Protein AF-A0A836AC25-F1 (afdb_monomer_lite)

Foldseek 3Di:
DAAEAEDEWAAQDEAEDEAEASHKYKYQPLVRADPQFFKKDKAWDPQKWKWKAAPRDTHTDDRPDPDIDTRDRRIIIIIHGNDFDPDFQPIKMKMFTAHPPDPDGPTITMYGYGYDYD

Radius of gyration: 13.63 Å; chains: 1; bounding box: 31×25×35 Å

Organism: Ovis aries (NCBI:txid9940)

Sequence (118 aa):
MLRERTVRLHYGSRVEAVYVLGTHLWTDVYSAAPTGAQTFSLKHSERVRVEVVRDGQAEEVATNGKQRWPLSPSTTLRLTMSQASPEASSDKVTVSYYEEEGITPVDQAGLFLTAIGC

InterPro domains:
  IPR004303 Protein-arginine deiminase [PTHR10837] (1-116)
  IPR008972 Cupredoxin [SSF49503] (5-115)
  IPR013732 Protein-arginine deiminase (PAD), N-terminal [PF08526] (1-114)
  IPR038685 PAD, N-terminal domain superfamily [G3DSA:2.60.40.1860] (3-118)

Secondary structure (DSSP, 8-state):
-PEEEEEE--TTSEEEEEEETTEEEEEESSTTSPTT--EEEEEE-TTEEEEEEETTEEEEEPTT---EEE--TTEEEEEEESS--SSTT-EEEEEEEE-TT-SS-SEEEEEEEEEE--

pLDDT: mean 83.15, std 8.18, range [44.81, 90.94]

Structure (mmCIF, N/CA/C/O backbone):
data_AF-A0A836AC25-F1
#
_entry.id   AF-A0A836AC25-F1
#
loop_
_atom_site.group_PDB
_atom_site.id
_atom_site.type_symbol
_atom_site.label_atom_id
_atom_site.label_alt_id
_atom_site.label_comp_id
_atom_site.label_asym_id
_atom_site.label_entity_id
_atom_site.label_seq_id
_atom_site.pdbx_PDB_ins_code
_atom_site.Cartn_x
_atom_site.Cartn_y
_atom_site.Cartn_z
_atom_site.occupancy
_atom_site.B_iso_or_equiv
_atom_site.auth_seq_id
_atom_site.auth_comp_id
_atom_site.auth_asym_id
_atom_site.auth_atom_id
_atom_site.pdbx_PDB_model_num
ATOM 1 N N . MET A 1 1 ? -5.845 -11.591 20.024 1.00 44.81 1 MET A N 1
ATOM 2 C CA . MET A 1 1 ? -5.372 -11.948 18.670 1.00 44.81 1 MET A CA 1
ATOM 3 C C . MET A 1 1 ? -5.778 -10.811 17.747 1.00 44.81 1 MET A C 1
ATOM 5 O O . MET A 1 1 ? -6.975 -10.591 17.611 1.00 44.81 1 MET A O 1
ATOM 9 N N . LEU A 1 2 ? -4.829 -10.029 17.219 1.00 55.59 2 LEU A N 1
ATOM 10 C CA . LEU A 1 2 ? -5.150 -9.014 16.207 1.00 55.59 2 LEU A CA 1
ATOM 11 C C . LEU A 1 2 ? -5.576 -9.734 14.925 1.00 55.59 2 LEU A C 1
ATOM 13 O O . LEU A 1 2 ? -4.939 -10.704 14.518 1.00 55.59 2 LEU A O 1
ATOM 17 N N . ARG A 1 3 ? -6.695 -9.313 14.336 1.00 67.38 3 ARG A N 1
ATOM 18 C CA . ARG A 1 3 ? -7.231 -9.924 13.116 1.00 67.38 3 ARG A CA 1
ATOM 19 C C . ARG A 1 3 ? -6.494 -9.322 11.923 1.00 67.38 3 ARG A C 1
ATOM 21 O O . ARG A 1 3 ? -6.488 -8.104 11.775 1.00 67.38 3 ARG A O 1
ATOM 28 N N . GLU A 1 4 ? -5.890 -10.158 11.090 1.00 75.25 4 GLU A N 1
ATOM 29 C CA . GLU A 1 4 ? -5.199 -9.696 9.884 1.00 75.25 4 GLU A CA 1
ATOM 30 C C . GLU A 1 4 ? -6.179 -9.656 8.708 1.00 75.25 4 GLU A C 1
ATOM 32 O O . GLU A 1 4 ? -6.963 -10.591 8.515 1.00 75.25 4 GLU A O 1
ATOM 37 N N . ARG A 1 5 ? -6.150 -8.584 7.911 1.00 79.62 5 ARG A N 1
ATOM 38 C CA . ARG A 1 5 ? -6.956 -8.476 6.688 1.00 79.62 5 ARG A CA 1
ATOM 39 C C . ARG A 1 5 ? -6.073 -8.102 5.508 1.00 79.62 5 ARG A C 1
ATOM 41 O O . ARG A 1 5 ? -5.397 -7.084 5.549 1.00 79.62 5 ARG A O 1
ATOM 48 N N . THR A 1 6 ? -6.105 -8.882 4.434 1.00 80.06 6 THR A N 1
ATOM 49 C CA . THR A 1 6 ? -5.382 -8.537 3.203 1.00 80.06 6 THR A CA 1
ATOM 50 C C . THR A 1 6 ? -6.279 -7.717 2.282 1.00 80.06 6 THR A C 1
ATOM 52 O O . THR A 1 6 ? -7.394 -8.135 1.968 1.00 80.06 6 THR A O 1
ATOM 55 N N . VAL A 1 7 ? -5.794 -6.563 1.833 1.00 81.56 7 VAL A N 1
ATOM 56 C CA . VAL A 1 7 ? -6.429 -5.737 0.803 1.00 81.56 7 VAL A CA 1
ATOM 57 C C . VAL A 1 7 ? -5.468 -5.619 -0.365 1.00 81.56 7 VAL A C 1
ATOM 59 O O . VAL A 1 7 ? -4.297 -5.310 -0.191 1.00 81.56 7 VAL A O 1
ATOM 62 N N . ARG A 1 8 ? -5.948 -5.905 -1.571 1.00 77.12 8 ARG A N 1
ATOM 63 C CA . ARG A 1 8 ? -5.128 -5.797 -2.777 1.00 77.12 8 ARG A CA 1
ATOM 64 C C . ARG A 1 8 ? -5.387 -4.451 -3.426 1.00 77.12 8 ARG A C 1
ATOM 66 O O . ARG A 1 8 ? -6.544 -4.078 -3.621 1.00 77.12 8 ARG A O 1
ATOM 73 N N . LEU A 1 9 ? -4.313 -3.736 -3.742 1.00 77.69 9 LEU A N 1
ATOM 74 C CA . LEU A 1 9 ? -4.411 -2.552 -4.582 1.00 77.69 9 LEU A CA 1
ATOM 75 C C . LEU A 1 9 ? -4.782 -2.978 -6.001 1.00 77.69 9 LEU A C 1
ATOM 77 O O . LEU A 1 9 ? -4.387 -4.048 -6.465 1.00 77.69 9 LEU A O 1
ATOM 81 N N . HIS A 1 10 ? -5.545 -2.130 -6.681 1.00 73.44 10 HIS A N 1
ATOM 82 C CA . HIS A 1 10 ? -5.834 -2.286 -8.098 1.00 73.44 10 HIS A CA 1
ATOM 83 C C . HIS A 1 10 ? -5.091 -1.209 -8.883 1.00 73.44 10 HIS A C 1
ATOM 85 O O . HIS A 1 10 ? -5.157 -0.028 -8.544 1.00 73.44 10 HIS A O 1
ATOM 91 N N . TYR A 1 11 ? -4.396 -1.645 -9.931 1.00 67.62 11 TYR A N 1
ATOM 92 C CA . TYR A 1 11 ? -3.693 -0.780 -10.875 1.00 67.62 11 TYR A CA 1
ATOM 93 C C . TYR A 1 11 ? -4.639 0.271 -11.484 1.00 67.62 11 TYR A C 1
ATOM 95 O O . TYR A 1 11 ? -5.775 -0.055 -11.848 1.00 67.62 11 TYR A O 1
ATOM 103 N N . GLY A 1 12 ? -4.189 1.529 -11.562 1.00 65.56 12 GLY A N 1
ATOM 104 C CA . GLY A 1 12 ? -4.940 2.649 -12.143 1.00 65.56 12 GLY A CA 1
ATOM 105 C C . GLY A 1 12 ? -6.298 2.968 -11.497 1.00 65.56 12 GLY A C 1
ATOM 106 O O . GLY A 1 12 ? -7.091 3.707 -12.079 1.00 65.56 12 GLY A O 1
ATOM 107 N N . SER A 1 13 ? -6.616 2.400 -10.327 1.00 73.81 13 SER A N 1
ATOM 108 C CA . SER A 1 13 ? -7.925 2.543 -9.678 1.00 73.81 13 SER A CA 1
ATOM 109 C C . SER A 1 13 ? -7.808 2.909 -8.203 1.00 73.81 13 SER A C 1
ATOM 111 O O . SER A 1 13 ? -6.855 2.553 -7.509 1.00 73.81 13 SER A O 1
ATOM 113 N N . ARG A 1 14 ? -8.830 3.608 -7.699 1.00 81.19 14 ARG A N 1
ATOM 114 C CA . ARG A 1 14 ? -9.011 3.818 -6.261 1.00 81.19 14 ARG A CA 1
ATOM 115 C C . ARG A 1 14 ? -9.713 2.611 -5.644 1.00 81.19 14 ARG A C 1
ATOM 117 O O . ARG A 1 14 ? -10.768 2.200 -6.119 1.00 81.19 14 ARG A O 1
ATOM 124 N N . VAL A 1 15 ? -9.139 2.066 -4.582 1.00 85.75 15 VAL A N 1
ATOM 125 C CA . VAL A 1 15 ? -9.748 1.017 -3.765 1.00 85.75 15 VAL A CA 1
ATOM 126 C C . VAL A 1 15 ? -10.320 1.673 -2.520 1.00 85.75 15 VAL A C 1
ATOM 128 O O . VAL A 1 15 ? -9.601 2.358 -1.801 1.00 85.75 15 VAL A O 1
ATOM 131 N N . GLU A 1 16 ? -11.604 1.468 -2.257 1.00 85.19 16 GLU A N 1
ATOM 132 C CA . GLU A 1 16 ? -12.260 1.920 -1.030 1.00 85.19 16 GLU A CA 1
ATOM 133 C C . GLU A 1 16 ? -12.453 0.717 -0.105 1.00 85.19 16 GLU A C 1
ATOM 135 O O . GLU A 1 16 ? -13.041 -0.294 -0.495 1.00 85.19 16 GLU A O 1
ATOM 140 N N . ALA A 1 17 ? -11.923 0.794 1.114 1.00 85.25 17 ALA A N 1
ATOM 141 C CA . ALA A 1 17 ? -11.991 -0.292 2.080 1.00 85.25 17 ALA A CA 1
ATOM 142 C C . ALA A 1 17 ? -12.337 0.210 3.485 1.00 85.25 17 ALA A C 1
ATOM 144 O O . ALA A 1 17 ? -11.907 1.267 3.939 1.00 85.25 17 ALA A O 1
ATOM 145 N N . VAL A 1 18 ? -13.111 -0.595 4.208 1.00 86.12 18 VAL A N 1
ATOM 146 C CA . VAL A 1 18 ? -13.440 -0.335 5.612 1.00 86.12 18 VAL A CA 1
ATOM 147 C C . VAL A 1 18 ? -12.365 -0.951 6.504 1.00 86.12 18 VAL A C 1
ATOM 149 O O . VAL A 1 18 ?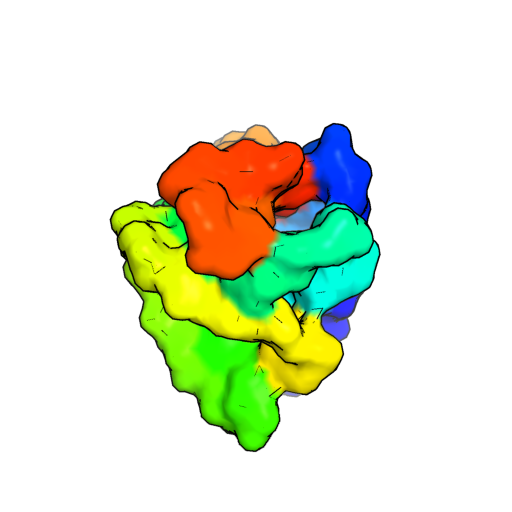 -12.090 -2.153 6.414 1.00 86.12 18 VAL A O 1
ATOM 152 N N . TYR A 1 19 ? -11.786 -0.133 7.377 1.00 86.75 19 TYR A N 1
ATOM 153 C CA . TYR A 1 19 ? -10.807 -0.533 8.379 1.00 86.75 19 TYR A CA 1
ATOM 154 C C . TYR A 1 19 ? -11.508 -0.703 9.729 1.00 86.75 19 TYR A C 1
ATOM 156 O O . TYR A 1 19 ? -12.272 0.162 10.135 1.00 86.75 19 TYR A O 1
ATOM 164 N N . VAL A 1 20 ? -11.257 -1.797 10.448 1.00 86.69 20 VAL A N 1
ATOM 165 C CA . VAL A 1 20 ? -11.829 -2.003 11.790 1.00 86.69 20 VAL A CA 1
ATOM 166 C C . VAL A 1 20 ? -10.738 -1.794 12.832 1.00 86.69 20 VAL A C 1
ATOM 168 O O . VAL A 1 20 ? -9.679 -2.418 12.742 1.00 86.69 20 VAL A O 1
ATOM 171 N N . LEU A 1 21 ? -10.964 -0.926 13.819 1.00 86.38 21 LEU A N 1
ATOM 172 C CA . LEU A 1 21 ? -9.980 -0.693 14.884 1.00 86.38 21 LEU A CA 1
ATOM 173 C C . LEU A 1 21 ? -9.640 -1.992 15.633 1.00 86.38 21 LEU A C 1
ATOM 175 O O . LEU A 1 21 ? -10.489 -2.860 15.825 1.00 86.38 21 LEU A O 1
ATOM 179 N N . GLY A 1 22 ? -8.370 -2.145 16.019 1.00 83.56 22 GLY A N 1
ATOM 180 C CA . GLY A 1 22 ? -7.853 -3.383 16.622 1.00 83.56 22 GLY A CA 1
ATOM 181 C C . GLY A 1 22 ? -7.533 -4.505 15.620 1.00 83.56 22 GLY A C 1
ATOM 182 O O . GLY A 1 22 ? -7.202 -5.621 16.026 1.00 83.56 22 GLY A O 1
ATOM 183 N N . THR A 1 23 ? -7.617 -4.222 14.319 1.00 86.50 23 THR A N 1
ATOM 184 C CA . THR A 1 23 ? -7.078 -5.067 13.238 1.00 86.50 23 THR A CA 1
ATOM 185 C C . THR A 1 23 ? -5.852 -4.405 12.617 1.00 86.50 23 THR A C 1
ATOM 187 O O . THR A 1 23 ? -5.511 -3.291 13.010 1.00 86.50 23 THR A O 1
ATOM 190 N N . HIS A 1 24 ? -5.205 -5.064 11.659 1.00 87.06 24 HIS A N 1
ATOM 191 C CA . HIS A 1 24 ? -4.222 -4.457 10.757 1.00 87.06 24 HIS A CA 1
ATOM 192 C C . HIS A 1 24 ? -4.455 -4.947 9.332 1.00 87.06 24 HIS A C 1
ATOM 194 O O . HIS A 1 24 ? -4.949 -6.060 9.106 1.00 87.06 24 HIS A O 1
ATOM 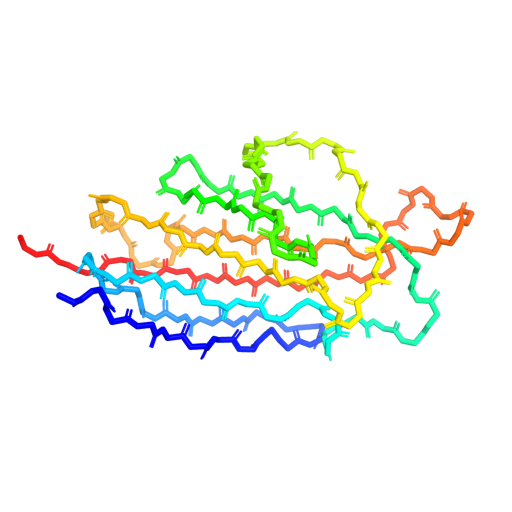200 N N . LEU A 1 25 ? -4.114 -4.096 8.366 1.00 88.81 25 LEU A N 1
ATOM 201 C CA . LEU A 1 25 ? -4.273 -4.392 6.950 1.00 88.81 25 LEU A CA 1
ATOM 202 C C . LEU A 1 25 ? -2.929 -4.704 6.303 1.00 88.81 25 LEU A C 1
ATOM 204 O O . LEU A 1 25 ? -1.997 -3.915 6.395 1.00 88.81 25 LEU A O 1
ATOM 208 N N . TRP A 1 26 ? -2.864 -5.812 5.578 1.00 88.50 26 TRP A N 1
ATOM 209 C CA . TRP A 1 26 ? -1.757 -6.122 4.683 1.00 88.50 26 TRP A CA 1
ATOM 210 C C . TRP A 1 26 ? -2.122 -5.714 3.268 1.00 88.50 26 TRP A C 1
ATOM 212 O O . TRP A 1 26 ? -3.158 -6.133 2.753 1.00 88.50 26 TRP A O 1
ATOM 222 N N . THR A 1 27 ? -1.279 -4.902 2.646 1.00 87.75 27 THR A N 1
ATOM 223 C CA . THR A 1 27 ? -1.492 -4.400 1.296 1.00 87.75 27 THR A CA 1
ATOM 224 C C . THR A 1 27 ? -0.330 -4.773 0.399 1.00 87.75 27 THR A C 1
ATOM 226 O O . THR A 1 27 ? 0.817 -4.412 0.655 1.00 87.75 27 THR A O 1
ATOM 229 N N . ASP A 1 28 ? -0.649 -5.514 -0.655 1.00 86.31 28 ASP A N 1
ATOM 230 C CA . ASP A 1 28 ? 0.307 -5.852 -1.700 1.00 86.31 28 ASP A CA 1
ATOM 231 C C . ASP A 1 28 ? 0.382 -4.709 -2.721 1.00 86.31 28 ASP A C 1
ATOM 233 O O . ASP A 1 28 ? -0.637 -4.298 -3.287 1.00 86.31 28 ASP A O 1
ATOM 237 N N . VAL A 1 29 ? 1.596 -4.197 -2.921 1.00 86.38 29 VAL A N 1
ATOM 238 C CA . VAL A 1 29 ? 1.930 -3.144 -3.891 1.00 86.38 29 VAL A CA 1
ATOM 239 C C . VAL A 1 29 ? 2.515 -3.705 -5.180 1.00 86.38 29 VAL A C 1
ATOM 241 O O . VAL A 1 29 ? 2.440 -3.050 -6.213 1.00 86.38 29 VAL A O 1
ATOM 244 N N . TYR A 1 30 ? 3.072 -4.917 -5.152 1.00 85.62 30 TYR A N 1
ATOM 245 C CA . TYR A 1 30 ? 3.720 -5.512 -6.314 1.00 85.62 30 TYR A CA 1
ATOM 246 C C . TYR A 1 30 ? 2.688 -5.894 -7.377 1.00 85.62 30 TYR A C 1
ATOM 248 O O . TYR A 1 30 ? 2.848 -5.556 -8.546 1.00 85.62 30 TYR A O 1
ATOM 256 N N . SER A 1 31 ? 1.569 -6.501 -6.964 1.00 82.69 31 SER A N 1
ATOM 257 C CA . SER A 1 31 ? 0.474 -6.867 -7.879 1.00 82.69 31 SER A CA 1
ATOM 258 C C . SER A 1 31 ? -0.204 -5.669 -8.556 1.00 82.69 31 SER A C 1
ATOM 260 O O . SER A 1 31 ? -0.876 -5.840 -9.571 1.00 82.69 31 SER A O 1
ATOM 262 N N . ALA A 1 32 ? -0.075 -4.470 -7.983 1.00 83.19 32 ALA A N 1
ATOM 263 C CA . ALA A 1 32 ? -0.660 -3.244 -8.517 1.00 83.19 32 ALA A CA 1
ATOM 264 C C . ALA A 1 32 ? 0.343 -2.386 -9.296 1.00 83.19 32 ALA A C 1
ATOM 266 O O . ALA A 1 32 ? -0.049 -1.345 -9.817 1.00 83.19 32 ALA A O 1
ATOM 267 N N . ALA A 1 33 ? 1.612 -2.790 -9.364 1.00 85.31 33 ALA A N 1
ATOM 268 C CA . ALA A 1 33 ? 2.624 -2.067 -10.112 1.00 85.31 33 ALA A CA 1
ATOM 269 C C . ALA A 1 33 ? 2.487 -2.344 -11.624 1.00 85.31 33 ALA A C 1
ATOM 271 O O . ALA A 1 33 ? 2.270 -3.494 -12.020 1.00 85.31 33 ALA A O 1
ATOM 272 N N . PRO A 1 34 ? 2.634 -1.325 -12.493 1.00 83.69 34 PRO A N 1
ATOM 273 C CA . PRO A 1 34 ? 2.695 -1.545 -13.933 1.00 83.69 34 PRO A CA 1
ATOM 274 C C . PRO A 1 34 ? 3.927 -2.359 -14.330 1.00 83.69 34 PRO A C 1
ATOM 276 O O . PRO A 1 34 ? 4.971 -2.326 -13.673 1.00 83.69 34 PRO A O 1
ATOM 279 N N . THR A 1 35 ? 3.828 -3.048 -15.466 1.00 81.88 35 THR A N 1
ATOM 280 C CA . THR A 1 35 ? 4.969 -3.735 -16.077 1.00 81.88 35 THR A CA 1
ATOM 281 C C . THR A 1 35 ? 6.077 -2.730 -16.391 1.00 81.88 35 THR A C 1
ATOM 283 O O . THR A 1 35 ? 5.858 -1.802 -17.160 1.00 81.88 35 THR A O 1
ATOM 286 N N . GLY A 1 36 ? 7.259 -2.922 -15.800 1.00 83.00 36 GLY A N 1
ATOM 287 C CA . GLY A 1 36 ? 8.418 -2.037 -15.974 1.00 83.00 36 GLY A CA 1
ATOM 288 C C . GLY A 1 36 ? 8.698 -1.102 -14.793 1.00 83.00 36 GLY A C 1
ATOM 289 O O . GLY A 1 36 ? 9.801 -0.563 -14.705 1.00 83.00 36 GLY A O 1
ATOM 290 N N . ALA A 1 37 ? 7.770 -0.958 -13.838 1.00 86.88 37 ALA A N 1
ATOM 291 C CA . ALA A 1 37 ? 8.049 -0.208 -12.618 1.00 86.88 37 ALA A CA 1
ATOM 292 C C . ALA A 1 37 ? 9.124 -0.909 -11.772 1.00 86.88 37 ALA A C 1
ATOM 294 O O . ALA A 1 37 ? 9.055 -2.115 -11.530 1.00 86.88 37 ALA A O 1
ATOM 295 N N . GLN A 1 38 ? 10.092 -0.133 -11.281 1.00 88.69 38 GLN A N 1
ATOM 296 C CA . GLN A 1 38 ? 11.190 -0.640 -10.451 1.00 88.69 38 GLN A CA 1
ATOM 297 C C . GLN A 1 38 ? 11.130 -0.150 -9.011 1.00 88.69 38 GLN A C 1
ATOM 299 O O . GLN A 1 38 ? 11.521 -0.869 -8.093 1.00 88.69 38 GLN A O 1
ATOM 304 N N . THR A 1 39 ? 10.640 1.068 -8.790 1.00 89.69 39 THR A N 1
ATOM 305 C CA . THR A 1 39 ? 10.533 1.636 -7.445 1.00 89.69 39 THR A CA 1
ATOM 306 C C . THR A 1 39 ? 9.141 2.177 -7.191 1.00 89.69 39 THR A C 1
ATOM 308 O O . THR A 1 39 ? 8.377 2.466 -8.111 1.00 89.69 39 THR A O 1
ATOM 311 N N . PHE A 1 40 ? 8.799 2.318 -5.919 1.00 89.88 40 PHE A N 1
ATOM 312 C CA . PHE A 1 40 ? 7.567 2.958 -5.500 1.00 89.88 40 PHE A CA 1
ATOM 313 C C . PHE A 1 40 ? 7.833 3.929 -4.355 1.00 89.88 40 PHE A C 1
ATOM 315 O O . PHE A 1 40 ? 8.746 3.741 -3.552 1.00 89.88 40 PHE A O 1
ATOM 322 N N . SER A 1 41 ? 7.029 4.981 -4.283 1.00 89.94 41 SER A N 1
ATOM 323 C CA . SER A 1 41 ? 6.914 5.843 -3.112 1.00 89.94 41 SER A CA 1
ATOM 324 C C . SER A 1 41 ? 5.506 5.721 -2.553 1.00 89.94 41 SER A C 1
ATOM 326 O O . SER A 1 41 ? 4.582 5.288 -3.246 1.00 89.94 41 SER A O 1
ATOM 328 N N . LEU A 1 42 ? 5.335 6.087 -1.290 1.00 89.88 42 LEU A N 1
ATOM 329 C CA . LEU A 1 42 ? 4.027 6.077 -0.662 1.00 89.88 42 LEU A CA 1
ATOM 330 C C . LEU A 1 42 ? 3.808 7.356 0.132 1.00 89.88 42 LEU A C 1
ATOM 332 O O . LEU A 1 42 ? 4.737 7.924 0.704 1.00 89.88 42 LEU A O 1
ATOM 336 N N . LYS A 1 43 ? 2.558 7.798 0.153 1.00 89.94 43 LYS A N 1
ATOM 337 C CA . LYS A 1 43 ? 2.069 8.918 0.951 1.00 89.94 43 LYS A CA 1
ATOM 338 C C . LYS A 1 43 ? 0.822 8.480 1.681 1.00 89.94 43 LYS A C 1
ATOM 340 O O . LYS A 1 43 ? 0.014 7.742 1.122 1.00 89.94 43 LYS A O 1
ATOM 345 N N . HIS A 1 44 ? 0.638 8.956 2.900 1.00 90.75 44 HIS A N 1
ATOM 346 C CA . HIS A 1 44 ? -0.540 8.616 3.683 1.00 90.75 44 HIS A CA 1
ATOM 347 C C . HIS A 1 44 ? -0.998 9.775 4.564 1.00 90.75 44 HIS A C 1
ATOM 349 O O . HIS A 1 44 ? -0.234 10.697 4.856 1.00 90.75 44 HIS A O 1
ATOM 355 N N . SER A 1 45 ? -2.268 9.740 4.972 1.00 88.00 45 SER A N 1
ATOM 356 C CA . SER A 1 45 ? -2.804 10.673 5.965 1.00 88.00 45 SER A CA 1
ATOM 357 C C . SER A 1 45 ? -2.202 10.420 7.353 1.00 88.00 45 SER A C 1
ATOM 359 O O . SER A 1 45 ? -1.767 9.313 7.666 1.00 88.00 45 SER A O 1
ATOM 361 N N . GLU A 1 46 ? -2.200 11.444 8.212 1.00 84.88 46 GLU A N 1
ATOM 362 C CA . GLU A 1 46 ? -1.609 11.389 9.563 1.00 84.88 46 GLU A CA 1
ATOM 363 C C . GLU A 1 46 ? -2.223 10.329 10.483 1.00 84.88 46 GLU A C 1
ATOM 365 O O . GLU A 1 46 ? -1.551 9.827 11.380 1.00 84.88 46 GLU A O 1
ATOM 370 N N . ARG A 1 47 ? -3.488 9.958 10.259 1.00 86.06 47 ARG A N 1
ATOM 371 C CA . ARG A 1 47 ? -4.180 8.943 11.069 1.00 86.06 47 ARG A CA 1
ATOM 372 C C . ARG A 1 47 ? -3.868 7.512 10.643 1.00 86.06 47 ARG A C 1
ATOM 374 O O . ARG A 1 47 ? -4.161 6.577 11.387 1.00 86.06 47 ARG A O 1
ATOM 381 N N . VAL A 1 48 ? -3.300 7.335 9.454 1.00 88.62 48 VAL A N 1
ATOM 382 C CA . VAL A 1 48 ? -2.882 6.030 8.956 1.00 88.62 48 VAL A CA 1
ATOM 383 C C . VAL A 1 48 ? -1.405 5.880 9.261 1.00 88.62 48 VAL A C 1
ATOM 385 O O . VAL A 1 48 ? -0.600 6.701 8.842 1.00 88.62 48 VAL A O 1
ATOM 388 N N . ARG A 1 49 ? -1.032 4.822 9.974 1.00 90.12 49 ARG A N 1
ATOM 389 C CA . ARG A 1 49 ? 0.362 4.404 10.104 1.00 90.12 49 ARG A CA 1
ATOM 390 C C . ARG A 1 49 ? 0.643 3.373 9.025 1.00 90.12 49 ARG A C 1
ATOM 392 O O . ARG A 1 49 ? -0.080 2.381 8.932 1.00 90.12 49 ARG A O 1
ATOM 399 N N . VAL A 1 50 ? 1.667 3.613 8.218 1.00 90.50 50 VAL A N 1
ATOM 400 C CA . VAL A 1 50 ? 2.093 2.685 7.170 1.00 90.50 50 VAL A CA 1
ATOM 401 C C . VAL A 1 50 ? 3.493 2.199 7.492 1.00 90.50 50 VAL A C 1
ATOM 403 O O . VAL A 1 50 ? 4.397 2.992 7.736 1.00 90.50 50 VAL A O 1
ATOM 406 N N . GLU A 1 51 ? 3.669 0.887 7.473 1.00 90.94 51 GLU A N 1
ATOM 407 C CA . GLU A 1 51 ? 4.958 0.234 7.632 1.00 90.94 51 GLU A CA 1
ATOM 408 C C . GLU A 1 51 ? 5.251 -0.589 6.381 1.00 90.94 51 GLU A C 1
ATOM 410 O O . GLU A 1 51 ? 4.414 -1.361 5.915 1.00 90.94 51 GLU A O 1
ATOM 415 N N . VAL A 1 52 ? 6.441 -0.425 5.823 1.00 90.56 52 VAL A N 1
ATOM 416 C CA . VAL A 1 52 ? 6.931 -1.216 4.697 1.00 90.56 52 VAL A CA 1
ATOM 417 C C . VAL A 1 52 ? 7.630 -2.439 5.268 1.00 90.56 52 VAL A C 1
ATOM 419 O O . VAL A 1 52 ? 8.656 -2.322 5.932 1.00 90.56 52 VAL A O 1
ATOM 422 N N . VAL A 1 53 ? 7.075 -3.619 5.020 1.00 89.31 53 VAL A N 1
ATOM 423 C CA . VAL A 1 53 ? 7.623 -4.894 5.479 1.00 89.31 53 VAL A CA 1
ATOM 424 C C . VAL A 1 53 ? 8.377 -5.559 4.337 1.00 89.31 53 VAL A C 1
ATOM 426 O O . VAL A 1 53 ? 7.786 -5.886 3.308 1.00 89.31 53 VAL A O 1
ATOM 429 N N . ARG A 1 54 ? 9.683 -5.764 4.524 1.00 85.31 54 ARG A N 1
ATOM 430 C CA . ARG A 1 54 ? 10.590 -6.409 3.564 1.00 85.31 54 ARG A CA 1
ATOM 431 C C . ARG A 1 54 ? 11.339 -7.530 4.249 1.00 85.31 54 ARG A C 1
ATOM 433 O O . ARG A 1 54 ? 12.023 -7.278 5.235 1.00 85.31 54 ARG A O 1
ATOM 440 N N . ASP A 1 55 ? 11.178 -8.755 3.758 1.00 80.19 55 ASP A N 1
ATOM 441 C CA . ASP A 1 55 ? 11.878 -9.941 4.276 1.00 80.19 55 ASP A CA 1
ATOM 442 C C . ASP A 1 55 ? 11.795 -10.081 5.817 1.00 80.19 55 ASP A C 1
ATOM 444 O O . ASP A 1 55 ? 12.727 -10.521 6.485 1.00 80.19 55 ASP A O 1
ATOM 448 N N . GLY A 1 56 ? 10.660 -9.668 6.399 1.00 77.94 56 GLY A N 1
ATOM 449 C CA . GLY A 1 56 ? 10.402 -9.690 7.845 1.00 77.94 56 GLY A CA 1
ATOM 450 C C . GLY A 1 56 ? 10.817 -8.432 8.621 1.00 77.94 56 GLY A C 1
ATOM 451 O O . GLY A 1 56 ? 10.480 -8.318 9.798 1.00 77.94 56 GLY A O 1
ATOM 452 N N . GLN A 1 57 ? 11.484 -7.463 7.992 1.00 83.81 57 GLN A N 1
ATOM 453 C CA . GLN A 1 57 ? 11.789 -6.162 8.592 1.00 83.81 57 GLN A CA 1
ATOM 454 C C . GLN A 1 57 ? 10.695 -5.145 8.269 1.00 83.81 57 GLN A C 1
ATOM 456 O O . GLN A 1 57 ? 10.466 -4.837 7.103 1.00 83.81 57 GLN A O 1
ATOM 461 N N . ALA A 1 58 ? 10.033 -4.620 9.300 1.00 86.75 58 ALA A N 1
ATOM 462 C CA . ALA A 1 58 ? 9.049 -3.549 9.177 1.00 86.75 58 ALA A CA 1
ATOM 463 C C . ALA A 1 58 ? 9.719 -2.184 9.386 1.00 86.75 58 ALA A C 1
ATOM 465 O O . ALA A 1 58 ? 10.322 -1.938 10.429 1.00 86.75 58 ALA A O 1
ATOM 466 N N . GLU A 1 59 ? 9.603 -1.305 8.397 1.00 88.19 59 GLU A N 1
ATOM 467 C CA . GLU A 1 59 ? 10.101 0.067 8.433 1.00 88.19 59 GLU A CA 1
ATOM 468 C C . GLU A 1 59 ? 8.917 1.035 8.401 1.00 88.19 59 GLU A C 1
ATOM 470 O O . GLU A 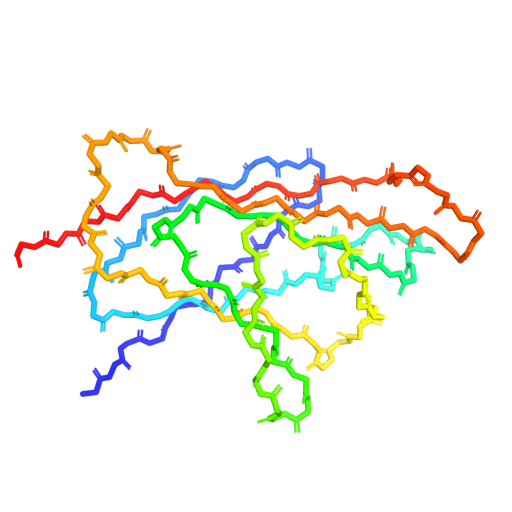1 59 ? 8.137 1.042 7.450 1.00 88.19 59 GLU A O 1
ATOM 475 N N . GLU A 1 60 ? 8.758 1.847 9.443 1.00 86.31 60 GLU A N 1
ATOM 476 C CA . GLU A 1 60 ? 7.693 2.847 9.489 1.00 86.31 60 GLU A CA 1
ATOM 477 C C . GLU A 1 60 ? 7.968 3.993 8.520 1.00 86.31 60 GLU A C 1
ATOM 479 O O . GLU A 1 60 ? 9.067 4.545 8.467 1.00 86.31 60 GLU A O 1
ATOM 484 N N . VAL A 1 61 ? 6.938 4.371 7.770 1.00 87.50 61 VAL A N 1
ATOM 485 C CA . VAL A 1 61 ? 7.022 5.430 6.775 1.00 87.50 61 VAL A CA 1
ATOM 486 C C . VAL A 1 61 ? 6.427 6.721 7.312 1.00 87.50 61 VAL A C 1
ATOM 488 O O . VAL A 1 61 ? 5.393 6.733 7.974 1.00 87.50 61 VAL A O 1
ATOM 491 N N . ALA A 1 62 ? 7.090 7.834 7.001 1.00 82.94 62 ALA A N 1
ATOM 492 C CA . ALA A 1 62 ? 6.559 9.160 7.267 1.00 82.94 62 ALA A CA 1
ATOM 493 C C . ALA A 1 62 ? 5.441 9.522 6.272 1.00 82.94 62 ALA A C 1
ATOM 495 O O . ALA A 1 62 ? 5.568 9.298 5.067 1.00 82.94 62 ALA A O 1
ATOM 496 N N . THR A 1 63 ? 4.409 10.208 6.763 1.00 77.06 63 THR A N 1
ATOM 497 C CA . THR A 1 63 ? 3.198 10.630 6.024 1.00 77.06 63 THR A CA 1
ATOM 498 C C . THR A 1 63 ? 3.455 11.257 4.657 1.00 77.06 63 THR A C 1
ATOM 500 O O . THR A 1 63 ? 2.732 10.986 3.697 1.00 77.06 63 THR A O 1
ATOM 503 N N . ASN A 1 64 ? 4.502 12.075 4.542 1.00 73.31 64 ASN A N 1
ATOM 504 C CA . ASN A 1 64 ? 4.903 12.721 3.292 1.00 73.31 64 ASN A CA 1
ATOM 505 C C . ASN A 1 64 ? 6.371 12.436 2.939 1.00 73.31 64 ASN A C 1
ATOM 507 O O . ASN A 1 64 ? 7.092 13.305 2.439 1.00 73.31 64 ASN A O 1
ATOM 511 N N . GLY A 1 65 ? 6.832 11.220 3.235 1.00 68.50 65 GLY A N 1
ATOM 512 C CA . GLY A 1 65 ? 8.163 10.767 2.862 1.00 68.50 65 GLY A CA 1
ATOM 513 C C . GLY A 1 65 ? 8.339 10.764 1.342 1.00 68.50 65 GLY A C 1
ATOM 514 O O . GLY A 1 65 ? 7.526 10.219 0.605 1.00 68.50 65 GLY A O 1
ATOM 515 N N . LYS A 1 66 ? 9.440 11.342 0.851 1.00 71.00 66 LYS A N 1
ATOM 516 C CA . LYS A 1 66 ? 9.904 11.141 -0.539 1.00 71.00 66 LYS A CA 1
ATOM 517 C C . LYS A 1 66 ? 10.744 9.868 -0.688 1.00 71.00 66 LYS A C 1
ATOM 519 O O . LYS A 1 66 ? 11.480 9.718 -1.665 1.00 71.00 66 LYS A O 1
ATOM 524 N N . GLN A 1 67 ? 10.684 8.993 0.310 1.00 83.88 67 GLN A N 1
ATOM 525 C CA . GLN A 1 67 ? 11.429 7.754 0.320 1.00 83.88 67 GLN A CA 1
ATOM 526 C C . GLN A 1 67 ? 10.868 6.832 -0.761 1.00 83.88 67 GLN A C 1
ATOM 528 O O . GLN A 1 67 ? 9.661 6.776 -1.004 1.00 83.88 67 GLN A O 1
ATOM 533 N N . ARG A 1 68 ? 11.789 6.195 -1.476 1.00 86.88 68 ARG A N 1
ATOM 534 C CA . ARG A 1 68 ? 11.492 5.266 -2.556 1.00 86.88 68 ARG A CA 1
ATOM 535 C C . ARG A 1 68 ? 12.022 3.908 -2.149 1.00 86.88 68 ARG A C 1
ATOM 537 O O . ARG A 1 68 ? 13.155 3.804 -1.682 1.00 86.88 68 ARG A O 1
ATOM 544 N N . TRP A 1 69 ? 11.198 2.892 -2.330 1.00 88.81 69 TRP A N 1
ATOM 545 C CA . TRP A 1 69 ? 11.554 1.509 -2.069 1.00 88.81 69 TRP A CA 1
ATOM 546 C C . TRP A 1 69 ? 11.572 0.737 -3.387 1.00 88.81 69 TRP A C 1
ATOM 548 O O . TRP A 1 69 ? 10.766 1.032 -4.275 1.00 88.81 69 TRP A O 1
ATOM 558 N N . PRO A 1 70 ? 12.485 -0.232 -3.543 1.00 88.56 70 PRO A N 1
ATOM 559 C CA . PRO A 1 70 ? 12.454 -1.135 -4.682 1.00 88.56 70 PRO A CA 1
ATOM 560 C C . PRO A 1 70 ? 11.187 -1.995 -4.627 1.00 88.56 70 PRO A C 1
ATOM 562 O O . PRO A 1 70 ? 10.787 -2.460 -3.557 1.00 88.56 70 PRO A O 1
ATOM 565 N N . LEU A 1 71 ? 10.558 -2.206 -5.781 1.00 88.00 71 LEU A N 1
ATOM 566 C CA . LEU A 1 71 ? 9.451 -3.142 -5.923 1.00 88.00 71 LEU A CA 1
ATOM 567 C C . LEU A 1 71 ? 9.993 -4.567 -5.836 1.00 88.00 71 LEU A C 1
ATOM 569 O O . LEU A 1 71 ? 10.809 -4.988 -6.651 1.00 88.00 71 LEU A O 1
ATOM 573 N N . SER A 1 72 ? 9.516 -5.318 -4.851 1.00 86.50 72 SER A N 1
ATOM 574 C CA . SER A 1 72 ? 9.817 -6.739 -4.703 1.00 86.50 72 SER A CA 1
ATOM 575 C C . SER A 1 72 ? 8.540 -7.493 -4.333 1.00 86.50 72 SER A C 1
ATOM 577 O O . SER A 1 72 ? 7.745 -6.964 -3.554 1.00 86.50 72 SER A O 1
ATOM 579 N N . PRO A 1 73 ? 8.357 -8.740 -4.805 1.00 83.50 73 PRO A N 1
ATOM 580 C CA . PRO A 1 73 ? 7.269 -9.610 -4.356 1.00 83.50 73 PRO A CA 1
ATOM 581 C C . PRO A 1 73 ? 7.292 -9.877 -2.844 1.00 83.50 73 PRO A C 1
ATOM 583 O O . PRO A 1 73 ? 6.265 -10.205 -2.259 1.00 83.50 73 PRO A O 1
ATOM 586 N N . SER A 1 74 ? 8.461 -9.751 -2.203 1.00 85.44 74 SER A N 1
ATOM 587 C CA . SER A 1 74 ? 8.612 -9.891 -0.750 1.00 85.44 74 SER A CA 1
ATOM 588 C C . SER A 1 74 ? 8.329 -8.599 0.025 1.00 85.44 74 SER A C 1
ATOM 590 O O . SER A 1 74 ? 8.361 -8.599 1.256 1.00 85.44 74 SER A O 1
ATOM 592 N N . THR A 1 75 ? 8.057 -7.493 -0.677 1.00 86.62 75 THR A N 1
ATOM 593 C CA . THR A 1 75 ? 7.723 -6.203 -0.070 1.00 86.62 75 THR A CA 1
ATOM 594 C C . THR A 1 75 ? 6.216 -6.040 0.027 1.00 86.62 75 THR A C 1
ATOM 596 O O . THR A 1 75 ? 5.510 -6.021 -0.977 1.00 86.62 75 THR A O 1
ATOM 599 N N . THR A 1 76 ? 5.719 -5.870 1.246 1.00 89.31 76 THR A N 1
ATOM 600 C CA . THR A 1 76 ? 4.299 -5.625 1.521 1.00 89.31 76 THR A CA 1
ATOM 601 C C . THR A 1 76 ? 4.140 -4.425 2.438 1.00 89.31 76 THR A C 1
ATOM 603 O O . THR A 1 76 ? 5.065 -4.042 3.151 1.00 89.31 76 THR A O 1
ATOM 606 N N . LEU A 1 77 ? 2.968 -3.799 2.417 1.00 89.56 77 LEU A N 1
ATOM 607 C CA . LEU A 1 77 ? 2.641 -2.708 3.325 1.00 89.56 77 LEU A CA 1
ATOM 608 C C . LEU A 1 77 ? 1.759 -3.221 4.452 1.00 89.56 77 LEU A C 1
ATOM 610 O O . LEU A 1 77 ? 0.761 -3.898 4.209 1.00 89.56 77 LEU A O 1
ATOM 614 N N . ARG A 1 78 ? 2.084 -2.840 5.680 1.00 90.88 78 ARG A N 1
ATOM 615 C CA . ARG A 1 78 ? 1.225 -3.015 6.843 1.00 90.88 78 ARG A CA 1
ATOM 616 C C . ARG A 1 78 ? 0.624 -1.670 7.216 1.00 90.88 78 ARG A C 1
ATOM 618 O O . ARG A 1 78 ? 1.340 -0.714 7.495 1.00 90.88 78 ARG A O 1
ATOM 625 N N . LEU A 1 79 ? -0.698 -1.592 7.196 1.00 90.06 79 LEU A N 1
ATOM 626 C CA . LEU A 1 79 ? -1.451 -0.400 7.543 1.00 90.06 79 LEU A CA 1
ATOM 627 C C . LEU A 1 79 ? -2.111 -0.608 8.892 1.00 90.06 79 LEU A C 1
ATOM 629 O O . LEU A 1 79 ? -2.817 -1.601 9.101 1.00 90.06 79 LEU A O 1
ATOM 633 N N . THR A 1 80 ? -1.915 0.366 9.771 1.00 89.69 80 THR A N 1
ATOM 634 C CA . THR A 1 80 ? -2.520 0.380 11.094 1.00 89.69 80 THR A CA 1
ATOM 635 C C . THR A 1 80 ? -3.202 1.718 11.351 1.00 89.69 80 THR A C 1
ATOM 637 O O . THR A 1 80 ? -2.635 2.772 11.077 1.00 89.69 80 THR A O 1
ATOM 640 N N . MET A 1 81 ? -4.416 1.691 11.896 1.00 88.75 81 MET A N 1
ATOM 641 C CA . MET A 1 81 ? -5.143 2.886 12.329 1.00 88.75 81 MET A CA 1
ATOM 642 C C . MET A 1 81 ? -5.516 2.746 13.803 1.00 88.75 81 MET A C 1
ATOM 644 O O . MET A 1 81 ? -5.985 1.693 14.237 1.00 88.75 81 MET A O 1
ATOM 648 N N . SER A 1 82 ? -5.289 3.808 14.573 1.00 85.38 82 SER A N 1
ATOM 649 C CA . SER A 1 82 ? -5.551 3.848 16.018 1.00 85.38 82 SER A CA 1
ATOM 650 C C . SER A 1 82 ? -6.854 4.560 16.384 1.00 85.38 82 SER A C 1
ATOM 652 O O . SER A 1 82 ? -7.292 4.466 17.526 1.00 85.38 82 SER A O 1
ATOM 654 N N . GLN A 1 83 ? -7.468 5.277 15.442 1.00 85.12 83 GLN A N 1
ATOM 655 C CA . GLN A 1 83 ? -8.659 6.095 15.664 1.00 85.12 83 GLN A CA 1
ATOM 656 C C . GLN A 1 83 ? -9.653 5.921 14.516 1.00 85.12 83 GLN A C 1
ATOM 658 O O . GLN A 1 83 ? -9.251 5.667 13.378 1.00 85.12 83 GLN A O 1
ATOM 663 N N . ALA A 1 84 ? -10.944 6.057 14.824 1.00 84.75 84 ALA A N 1
ATOM 664 C CA . ALA A 1 84 ? -12.004 6.019 13.825 1.00 84.75 84 ALA A CA 1
ATOM 665 C C . ALA A 1 84 ? -11.929 7.254 12.915 1.00 84.75 84 ALA A C 1
ATOM 667 O O . ALA A 1 84 ? -11.536 8.342 13.350 1.00 84.75 84 ALA A O 1
ATOM 668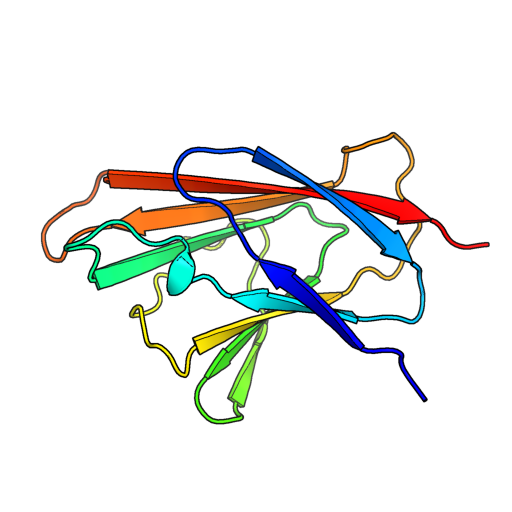 N N . SER A 1 85 ? -12.304 7.082 11.650 1.00 82.94 85 SER A N 1
ATOM 669 C CA . SER A 1 85 ? -12.308 8.172 10.681 1.00 82.94 85 SER A CA 1
ATOM 670 C C . SER A 1 85 ? -13.472 9.123 10.989 1.00 82.94 85 SER A C 1
ATOM 672 O O . SER A 1 85 ? -14.595 8.656 11.185 1.00 82.94 85 SER A O 1
ATOM 674 N N . PRO A 1 86 ? -13.242 10.450 11.026 1.00 76.44 86 PRO A N 1
ATOM 675 C CA . PRO A 1 86 ? -14.308 11.424 11.266 1.00 76.44 86 PRO A CA 1
ATOM 676 C C . PRO A 1 86 ? -15.293 11.516 10.092 1.00 76.44 86 PRO A C 1
ATOM 678 O O . PRO A 1 86 ? -16.463 11.825 10.293 1.00 76.44 86 PRO A O 1
ATOM 681 N N . GLU A 1 87 ? -14.826 11.232 8.874 1.00 75.44 87 GLU A N 1
ATOM 682 C CA . GLU A 1 87 ? -15.619 11.221 7.647 1.00 75.44 87 GLU A CA 1
ATOM 683 C C . GLU A 1 87 ? -15.283 9.974 6.819 1.00 75.44 87 GLU A C 1
ATOM 685 O O . GLU A 1 87 ? -14.187 9.413 6.916 1.00 75.44 87 GLU A O 1
ATOM 690 N N . ALA A 1 88 ? -16.224 9.532 5.983 1.00 69.75 88 ALA A N 1
ATOM 691 C CA . ALA A 1 88 ? -15.989 8.414 5.075 1.00 69.75 88 ALA A CA 1
ATOM 692 C C . ALA A 1 88 ? -14.866 8.753 4.082 1.00 69.75 88 ALA A C 1
ATOM 694 O O . ALA A 1 88 ? -14.858 9.828 3.481 1.00 69.75 88 ALA A O 1
ATOM 695 N N . SER A 1 89 ? -13.922 7.828 3.900 1.00 69.12 89 SER A N 1
ATOM 696 C CA . SER A 1 89 ? -12.786 7.967 2.977 1.00 69.12 89 SER A CA 1
ATOM 697 C C . SER A 1 89 ? -11.888 9.188 3.244 1.00 69.12 89 SER A C 1
ATOM 699 O O . SER A 1 89 ? -11.162 9.631 2.347 1.00 69.12 89 SER A O 1
ATOM 701 N N . SER A 1 90 ? -11.897 9.731 4.471 1.00 76.06 90 SER A N 1
ATOM 702 C CA . SER A 1 90 ? -10.983 10.814 4.865 1.00 76.06 90 SER A CA 1
ATOM 703 C C . SER A 1 90 ? -9.528 10.357 4.888 1.00 76.06 90 SER A C 1
ATOM 705 O O . SER A 1 90 ? -8.611 11.145 4.644 1.00 76.06 90 SER A O 1
ATOM 707 N N . ASP A 1 91 ? -9.321 9.074 5.178 1.00 87.44 91 ASP A N 1
ATOM 708 C CA . ASP A 1 91 ? -8.010 8.467 5.284 1.00 87.44 91 ASP A CA 1
ATOM 709 C C . ASP A 1 91 ? -7.610 7.832 3.967 1.00 87.44 91 ASP A C 1
ATOM 711 O O . ASP A 1 91 ? -8.377 7.102 3.342 1.00 87.44 91 ASP A O 1
ATOM 715 N N . LYS A 1 92 ? -6.400 8.146 3.510 1.00 88.94 92 LYS A N 1
ATOM 716 C CA . LYS A 1 92 ? -5.924 7.688 2.211 1.00 88.94 92 LYS A CA 1
ATOM 717 C C . LYS A 1 92 ? -4.463 7.304 2.271 1.00 88.94 92 LYS A C 1
ATOM 719 O O . LYS A 1 92 ? -3.671 7.943 2.962 1.00 88.94 92 LYS A O 1
ATOM 724 N N . VAL A 1 93 ? -4.126 6.297 1.486 1.00 89.69 93 VAL A N 1
ATOM 725 C CA . VAL A 1 93 ? -2.765 5.899 1.165 1.00 89.69 93 VAL A CA 1
ATOM 726 C C . VAL A 1 93 ? -2.633 5.932 -0.344 1.00 89.69 93 VAL A C 1
ATOM 728 O O . VAL A 1 93 ? -3.422 5.326 -1.062 1.00 89.69 93 VAL A O 1
ATOM 731 N N . THR A 1 94 ? -1.655 6.669 -0.838 1.00 89.44 94 THR A N 1
ATOM 732 C CA . THR A 1 94 ? -1.345 6.759 -2.259 1.00 89.44 94 THR A CA 1
ATOM 733 C C . THR A 1 94 ? 0.024 6.159 -2.477 1.00 89.44 94 THR A C 1
ATOM 735 O O . THR A 1 94 ? 1.001 6.614 -1.888 1.00 89.44 94 THR A O 1
ATOM 738 N N . VAL A 1 95 ? 0.086 5.151 -3.333 1.00 89.62 95 VAL A N 1
ATOM 739 C CA . VAL A 1 95 ? 1.322 4.525 -3.782 1.00 89.62 95 VAL A CA 1
ATOM 740 C C . VAL A 1 95 ? 1.593 5.025 -5.189 1.00 89.62 95 VAL A C 1
ATOM 742 O O . VAL A 1 95 ? 0.737 4.915 -6.061 1.00 89.62 95 VAL A O 1
ATOM 745 N N . SER A 1 96 ? 2.758 5.617 -5.404 1.00 89.81 96 SER A N 1
ATOM 746 C CA . SER A 1 96 ? 3.212 6.074 -6.714 1.00 89.81 96 SER A CA 1
ATOM 747 C C . SER A 1 96 ? 4.322 5.163 -7.212 1.00 89.81 96 SER A C 1
ATOM 749 O O . SER A 1 96 ? 5.278 4.919 -6.481 1.00 89.81 96 SER A O 1
ATOM 751 N N . TYR A 1 97 ? 4.221 4.689 -8.448 1.00 89.25 97 TYR A N 1
ATOM 752 C CA . TYR A 1 97 ? 5.206 3.808 -9.073 1.00 89.25 97 TYR A CA 1
ATOM 753 C C . TYR A 1 97 ? 6.119 4.595 -10.008 1.00 89.25 97 TYR A C 1
ATOM 755 O O . TYR A 1 97 ? 5.662 5.514 -10.682 1.00 89.25 97 TYR A O 1
ATOM 763 N N . TYR A 1 98 ? 7.395 4.227 -10.062 1.00 88.69 98 TYR A N 1
ATOM 764 C CA . TYR A 1 98 ? 8.422 4.878 -10.872 1.00 88.69 98 TYR A CA 1
ATOM 765 C C . TYR A 1 98 ? 9.269 3.832 -11.599 1.00 88.69 98 TYR A C 1
ATOM 767 O O . TYR A 1 98 ? 9.552 2.748 -11.076 1.00 88.69 98 TYR A O 1
ATOM 775 N N . GLU A 1 99 ? 9.712 4.194 -12.795 1.00 88.50 99 GLU A N 1
ATOM 776 C CA . GLU A 1 99 ? 10.730 3.467 -13.556 1.00 88.50 99 GLU A CA 1
ATOM 777 C C . GLU A 1 99 ? 12.146 3.876 -13.109 1.00 88.50 99 GLU A C 1
ATOM 779 O O . GLU A 1 99 ? 12.312 4.837 -12.356 1.00 88.50 99 GLU A O 1
ATOM 784 N N . GLU A 1 100 ? 13.167 3.138 -13.552 1.00 75.25 100 GLU A N 1
ATOM 785 C CA . GLU A 1 100 ? 14.571 3.282 -13.117 1.00 75.25 100 GLU A CA 1
ATOM 786 C C . GLU A 1 100 ? 15.132 4.704 -13.304 1.00 75.25 100 GLU A C 1
ATOM 788 O O . GLU A 1 100 ? 15.804 5.233 -12.420 1.00 75.25 100 GLU A O 1
ATOM 793 N N . GLU A 1 101 ? 14.785 5.360 -14.413 1.00 65.94 101 GLU A N 1
ATOM 794 C CA . GLU A 1 101 ? 15.258 6.708 -14.770 1.00 65.94 101 GLU A CA 1
ATOM 795 C C . GLU A 1 101 ? 14.172 7.797 -14.616 1.00 65.94 101 GLU A C 1
ATOM 797 O O . GLU A 1 101 ? 14.394 8.974 -14.909 1.00 65.94 101 GLU A O 1
ATOM 802 N N . GLY A 1 102 ? 12.979 7.430 -14.134 1.00 65.31 102 GLY A N 1
ATOM 803 C CA . GLY A 1 102 ? 11.809 8.307 -14.083 1.00 65.31 102 GLY A CA 1
ATOM 804 C C . GLY A 1 102 ? 11.705 9.124 -12.792 1.00 65.31 102 GLY A C 1
ATOM 805 O O . GLY A 1 102 ? 11.542 8.583 -11.700 1.00 65.31 102 GLY A O 1
ATOM 806 N N . ILE A 1 103 ? 11.713 10.458 -12.900 1.00 73.69 103 ILE A N 1
ATOM 807 C CA . ILE A 1 103 ? 11.365 11.357 -11.775 1.00 73.69 103 ILE A CA 1
ATOM 808 C C . ILE A 1 103 ? 9.838 11.452 -11.617 1.00 73.69 103 ILE A C 1
ATOM 810 O O . ILE A 1 103 ? 9.316 11.671 -10.520 1.00 73.69 103 ILE A O 1
ATOM 814 N N . THR A 1 104 ? 9.110 11.283 -12.719 1.00 81.69 104 THR A N 1
ATOM 815 C CA . THR A 1 104 ? 7.650 11.292 -12.763 1.00 81.69 104 THR A CA 1
ATOM 816 C C . THR A 1 104 ? 7.090 9.902 -12.480 1.00 81.69 104 THR A C 1
ATOM 818 O O . THR A 1 104 ? 7.583 8.930 -13.052 1.00 81.69 104 THR A O 1
ATOM 821 N N . PRO A 1 105 ? 6.059 9.791 -11.625 1.00 84.12 105 PRO A N 1
ATOM 822 C CA . PRO A 1 105 ? 5.417 8.512 -11.387 1.00 84.12 105 PRO A CA 1
ATOM 823 C C . PRO A 1 105 ? 4.684 8.054 -12.649 1.00 84.12 105 PRO A C 1
ATOM 825 O O . PRO A 1 105 ? 3.914 8.824 -13.225 1.00 84.12 105 PRO A O 1
ATOM 828 N N . VAL A 1 106 ? 4.934 6.815 -13.063 1.00 87.06 106 VAL A N 1
ATOM 829 C CA . VAL A 1 106 ? 4.307 6.197 -14.240 1.00 87.06 106 VAL A CA 1
ATOM 830 C C . VAL A 1 106 ? 2.872 5.771 -13.970 1.00 87.06 106 VAL A C 1
ATOM 832 O O . VAL A 1 106 ? 2.045 5.794 -14.874 1.00 87.06 106 VAL A O 1
ATOM 835 N N . ASP A 1 107 ? 2.565 5.427 -12.719 1.00 86.81 107 ASP A N 1
ATOM 836 C CA . ASP A 1 107 ? 1.202 5.163 -12.276 1.00 86.81 107 ASP A CA 1
ATOM 837 C C . ASP A 1 107 ? 1.037 5.413 -10.772 1.00 86.81 107 ASP A C 1
ATOM 839 O O . ASP A 1 107 ? 2.016 5.569 -10.030 1.00 86.81 107 ASP A O 1
ATOM 843 N N . GLN A 1 108 ? -0.215 5.474 -10.319 1.00 87.56 108 GLN A N 1
ATOM 844 C CA . GLN A 1 108 ? -0.571 5.632 -8.919 1.00 87.56 108 GLN A CA 1
ATOM 845 C C . GLN A 1 108 ? -1.740 4.724 -8.529 1.00 87.56 108 GLN A C 1
ATOM 847 O O . GLN A 1 108 ? -2.791 4.726 -9.164 1.00 87.56 108 GLN A O 1
ATOM 852 N N . ALA A 1 109 ? -1.590 4.025 -7.407 1.00 87.75 109 ALA A N 1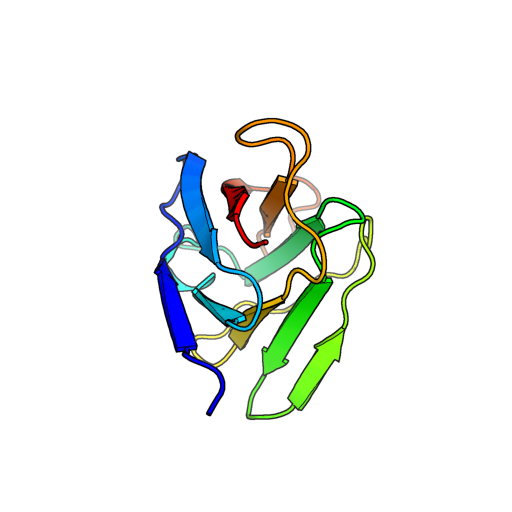
ATOM 853 C CA . ALA A 1 109 ? -2.663 3.280 -6.762 1.00 87.75 109 ALA A CA 1
ATOM 854 C C . ALA A 1 109 ? -3.107 4.003 -5.484 1.00 87.75 109 ALA A C 1
ATOM 856 O O . ALA A 1 109 ? -2.292 4.349 -4.626 1.00 87.75 109 ALA A O 1
ATOM 857 N N . GLY A 1 110 ? -4.412 4.237 -5.351 1.00 88.75 110 GLY A N 1
ATOM 858 C CA . GLY A 1 110 ? -4.998 4.885 -4.178 1.00 88.75 110 GLY A CA 1
ATOM 859 C C . GLY A 1 110 ? -5.805 3.902 -3.343 1.00 88.75 110 GLY A C 1
ATOM 860 O O . GLY A 1 110 ? -6.688 3.234 -3.871 1.00 88.75 110 GLY A O 1
ATOM 861 N N . LEU A 1 111 ? -5.556 3.855 -2.039 1.00 89.00 111 LEU A N 1
ATOM 862 C CA 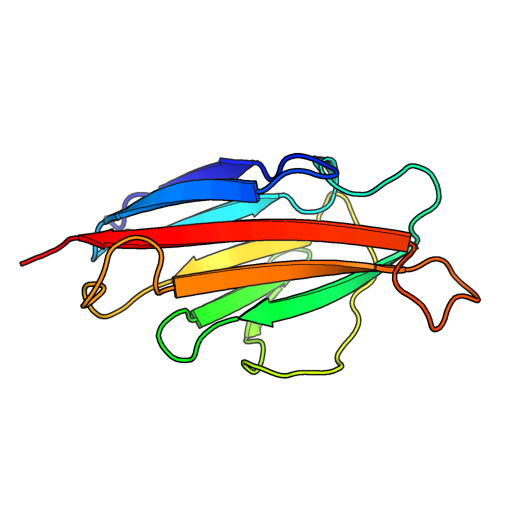. LEU A 1 111 ? -6.370 3.150 -1.057 1.00 89.00 111 LEU A CA 1
ATOM 863 C C . LEU A 1 111 ? -7.031 4.167 -0.133 1.00 89.00 111 LEU A C 1
ATOM 865 O O . LEU A 1 111 ? -6.353 4.881 0.599 1.00 89.00 111 LEU A O 1
ATOM 869 N N . PHE A 1 112 ? -8.351 4.219 -0.167 1.00 88.56 112 PHE A N 1
ATOM 870 C CA . PHE A 1 112 ? -9.177 5.056 0.686 1.00 88.56 112 PHE A CA 1
ATOM 871 C C . PHE A 1 112 ? -9.747 4.184 1.792 1.00 88.56 112 PHE A C 1
ATOM 873 O O . PHE A 1 112 ? -10.400 3.171 1.536 1.00 88.56 112 PHE A O 1
ATOM 880 N N . LEU A 1 113 ? -9.457 4.563 3.027 1.00 88.12 113 LEU A N 1
ATOM 881 C CA . LEU A 1 113 ? -9.851 3.840 4.216 1.00 88.12 113 LEU A CA 1
ATOM 882 C C . LEU A 1 113 ? -10.919 4.621 4.968 1.00 88.12 113 LEU A C 1
ATOM 884 O O . LEU A 1 113 ? -10.850 5.840 5.111 1.00 88.12 113 LEU A O 1
ATOM 888 N N . THR A 1 114 ? -11.903 3.885 5.472 1.00 88.44 114 THR A N 1
ATOM 889 C CA . THR A 1 114 ? -12.842 4.387 6.476 1.00 88.44 114 THR A CA 1
ATOM 890 C C . THR A 1 114 ? -12.678 3.542 7.726 1.00 88.44 114 THR A C 1
ATOM 892 O O . THR A 1 114 ? -13.088 2.379 7.738 1.00 88.44 114 THR A O 1
ATOM 895 N N . ALA A 1 115 ? -12.033 4.092 8.754 1.00 87.88 115 ALA A N 1
ATOM 896 C CA . ALA A 1 115 ? -11.881 3.423 10.034 1.00 87.88 115 ALA A CA 1
ATOM 897 C C . ALA A 1 115 ? -13.167 3.503 10.849 1.00 87.88 115 ALA A C 1
ATOM 899 O O . ALA A 1 115 ? -13.676 4.585 11.133 1.00 87.88 115 ALA A O 1
ATOM 900 N N . ILE A 1 116 ? -13.650 2.338 11.260 1.00 85.69 116 ILE A N 1
ATOM 901 C CA . ILE A 1 116 ? -14.783 2.168 12.158 1.00 85.69 116 ILE A CA 1
ATOM 902 C C . ILE A 1 116 ? -14.321 1.432 13.415 1.00 85.69 116 ILE A C 1
ATOM 904 O O . ILE A 1 116 ? -13.530 0.486 13.364 1.00 85.69 116 ILE A O 1
ATOM 908 N N . GLY A 1 117 ? -14.813 1.872 14.561 1.00 74.50 117 GLY A N 1
ATOM 909 C CA . GLY A 1 117 ? -14.515 1.279 15.857 1.00 74.50 117 GLY A CA 1
ATOM 910 C C . GLY A 1 117 ? -14.992 2.205 16.966 1.00 74.50 117 GLY A C 1
ATOM 911 O O . GLY A 1 117 ? -14.966 3.423 16.792 1.00 74.50 117 GLY A O 1
ATOM 912 N N . CYS A 1 118 ? -15.482 1.606 18.046 1.00 56.19 118 CYS A N 1
ATOM 913 C CA . CYS A 1 118 ? -16.092 2.279 19.190 1.00 56.19 118 CYS A CA 1
ATOM 914 C C . CYS A 1 118 ? -15.118 2.307 20.367 1.00 56.19 118 CYS A C 1
ATOM 916 O O . CYS A 1 118 ? -14.435 1.274 20.561 1.00 56.19 118 CYS A O 1
#